Protein AF-A0A7S0UBE2-F1 (afdb_monomer)

Sequence (140 aa):
GLTLAHERGNSPLFPPHRSKKGEKRVEKKRRRQQRKASVRGLARHPQDITTPAPRNMAAMDDAKSDLVNVLQRLEAHWMVLEAELVEINKDISHCEQCVGKYGEYFSYPLQHLKELKRQKKGKMKDIIKAMESFNDNLIG

Nearest PDB structures (foldseek):
  3fd9-assembly1_C  TM=8.162E-01  e=8.966E-01  Pseudomonas aeruginosa UCBPP-PA14
  8dk2-assembly1_D  TM=8.544E-01  e=1.594E+00  Pseudomonas aeruginosa PA14
  8t8f-assembly1_E  TM=5.449E-01  e=2.659E+00  Saccharomyces cerevisiae W303

Mean predicted aligned error: 17.85 Å

Foldseek 3Di:
DDDDDDDDPDDDDDDDDDDDDDPPPPVVPVVVVPPPPPDDDDDDDDDDDDDPDDPPPVVVVVVVVVLVVVLVVLVVVLVVLVVVLVVLVVVLVVLVVVCVVPNPVSVVVNVVSVVVNVVSVVVSVVSVVVSVVSVVVVVD

Secondary structure (DSSP, 8-state):
----------PPP---------TTSSHHHHTTTTTSSS----------------HHHHHHHHHHHHHHHHHHHHHHHHHHHHHHHHHHHHHHHHHHHHHHHHGGGGHHHHHHHHHHHHHHHHHHHHHHHHHHHHHHHHH-

pLDDT: mean 75.59, std 21.73, range [40.53, 98.69]

Radius of gyration: 30.85 Å; Cα contacts (8 Å, |Δi|>4): 31; chains: 1; bounding box: 71×50×94 Å

Solvent-accessible surface area (backbone atoms only — not comparable to full-atom values): 9024 Å² total; per-residue (Å²): 131,89,81,92,85,89,86,83,87,84,75,82,86,76,83,82,84,82,81,91,81,75,87,84,71,66,74,76,62,63,72,70,66,72,75,74,82,83,83,86,85,91,76,89,86,84,90,81,80,94,69,88,66,73,73,70,60,62,57,56,55,50,52,52,51,52,48,53,54,50,49,54,50,50,51,54,53,45,54,51,52,52,55,51,49,54,51,51,52,52,50,42,58,52,33,54,52,41,27,74,76,64,38,72,81,32,48,60,62,38,51,50,48,56,49,51,51,52,53,52,54,49,51,46,53,52,49,50,52,50,54,51,5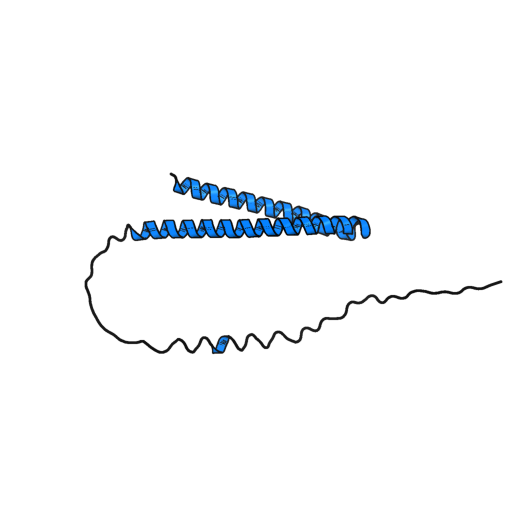6,53,50,54,70,70,77,109

Structure (mmCIF, N/CA/C/O backbone):
data_AF-A0A7S0UBE2-F1
#
_entry.id   AF-A0A7S0UBE2-F1
#
loop_
_atom_site.group_PDB
_atom_site.id
_atom_site.type_symbol
_atom_site.label_atom_id
_atom_site.label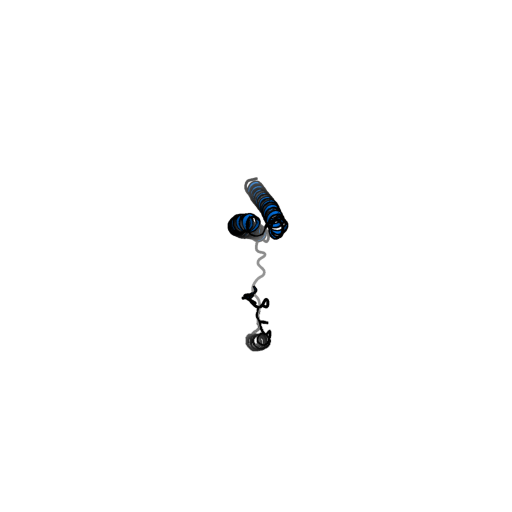_alt_id
_atom_site.label_comp_id
_atom_site.label_asym_id
_atom_site.label_entity_id
_atom_site.label_seq_id
_atom_site.pdbx_PDB_ins_code
_atom_site.Cartn_x
_atom_site.Cartn_y
_atom_site.Cartn_z
_atom_site.occupancy
_atom_site.B_iso_or_equiv
_atom_site.auth_seq_id
_atom_site.auth_comp_id
_atom_site.auth_asym_id
_atom_site.auth_atom_id
_atom_site.pdbx_PDB_model_num
ATOM 1 N N . GLY A 1 1 ? -38.307 -4.857 57.499 1.00 45.09 1 GLY A N 1
ATOM 2 C CA . GLY A 1 1 ? -37.884 -6.178 56.987 1.00 45.09 1 GLY A CA 1
ATOM 3 C C . GLY A 1 1 ? -37.327 -5.960 55.598 1.00 45.09 1 GLY A C 1
ATOM 4 O O . GLY A 1 1 ? -37.959 -5.217 54.866 1.00 45.09 1 GLY A O 1
ATOM 5 N N . LEU A 1 2 ? -36.071 -6.319 55.293 1.00 44.78 2 LEU A N 1
ATOM 6 C CA . LEU A 1 2 ? -35.581 -7.694 55.012 1.00 44.78 2 LEU A CA 1
ATOM 7 C C . LEU A 1 2 ? -36.421 -8.298 53.870 1.00 44.78 2 LEU A C 1
ATOM 9 O O . LEU A 1 2 ? -37.615 -8.460 54.080 1.00 44.78 2 LEU A O 1
ATOM 13 N N . THR A 1 3 ? -35.934 -8.533 52.644 1.00 51.38 3 THR A N 1
ATOM 14 C CA . THR A 1 3 ? -34.762 -9.315 52.158 1.00 51.38 3 THR A CA 1
ATOM 15 C C . THR A 1 3 ? -34.452 -8.904 50.690 1.00 51.38 3 THR A C 1
ATOM 17 O O . THR A 1 3 ? -35.379 -8.624 49.942 1.00 51.38 3 THR A O 1
ATOM 20 N N . LEU A 1 4 ? -33.228 -8.596 50.228 1.00 51.09 4 LEU A N 1
ATOM 21 C CA . LEU A 1 4 ? -32.068 -9.422 49.806 1.00 51.09 4 LEU A CA 1
ATOM 22 C C . LEU A 1 4 ? -32.340 -10.699 48.972 1.00 51.09 4 LEU A C 1
ATOM 24 O O . LEU A 1 4 ? -32.786 -11.687 49.540 1.00 51.09 4 LEU A O 1
ATOM 28 N N . ALA A 1 5 ? -31.939 -10.691 47.685 1.00 48.22 5 ALA A N 1
ATOM 29 C CA . ALA A 1 5 ? -31.142 -11.717 46.961 1.00 48.22 5 ALA A CA 1
ATOM 30 C C . ALA A 1 5 ? -31.109 -11.378 45.445 1.00 48.22 5 ALA A C 1
ATOM 32 O O . ALA A 1 5 ? -32.153 -11.211 44.833 1.00 48.22 5 ALA A O 1
ATOM 33 N N . HIS A 1 6 ? -29.963 -10.990 44.869 1.00 51.31 6 HIS A N 1
ATOM 34 C CA . HIS A 1 6 ? -28.954 -11.847 44.212 1.00 51.31 6 HIS A CA 1
ATOM 35 C C . HIS A 1 6 ? -29.448 -12.557 42.943 1.00 51.31 6 HIS A C 1
ATOM 37 O O . HIS A 1 6 ? -30.155 -13.540 43.065 1.00 51.31 6 HIS A O 1
ATOM 43 N N . GLU A 1 7 ? -28.930 -12.149 41.777 1.00 52.66 7 GLU A N 1
ATOM 44 C CA . GLU A 1 7 ? -28.470 -13.058 40.712 1.00 52.66 7 GLU A CA 1
ATOM 45 C C . GLU A 1 7 ? -27.273 -12.407 39.995 1.00 52.66 7 GLU A C 1
ATOM 47 O O . GLU A 1 7 ? -27.387 -11.406 39.288 1.00 52.66 7 GLU A O 1
ATOM 52 N N . ARG A 1 8 ? -26.078 -12.949 40.262 1.00 46.78 8 ARG A N 1
ATOM 53 C CA . ARG A 1 8 ? -24.826 -12.608 39.582 1.00 46.78 8 ARG A CA 1
ATOM 54 C C . ARG A 1 8 ? -24.690 -13.538 38.379 1.00 46.78 8 ARG A C 1
ATOM 56 O O . ARG A 1 8 ? -24.411 -14.721 38.552 1.00 46.78 8 ARG A O 1
ATOM 63 N N . GLY A 1 9 ? -24.846 -12.999 37.173 1.00 50.81 9 GLY A N 1
ATOM 64 C CA . GLY A 1 9 ? -24.535 -13.696 35.925 1.00 50.81 9 GLY A CA 1
ATOM 65 C C . GLY A 1 9 ? -23.024 -13.844 35.741 1.00 50.81 9 GLY A C 1
ATOM 66 O O . GLY A 1 9 ? -22.366 -12.978 35.172 1.00 50.81 9 GLY A O 1
ATOM 67 N N . ASN A 1 10 ? -22.479 -14.941 36.258 1.00 52.88 10 ASN A N 1
ATOM 68 C CA . ASN A 1 10 ? -21.088 -15.358 36.129 1.00 52.88 10 ASN A CA 1
ATOM 69 C C . ASN A 1 10 ? -20.855 -15.955 34.726 1.00 52.88 10 ASN A C 1
ATOM 71 O O . ASN A 1 10 ? -21.132 -17.130 34.502 1.00 52.88 10 ASN A O 1
ATOM 75 N N . SER A 1 11 ? -20.383 -15.152 33.766 1.00 61.12 11 SER A N 1
ATOM 76 C CA . SER A 1 11 ? -19.961 -15.657 32.449 1.00 61.12 11 SER A CA 1
ATOM 77 C C . SER A 1 11 ? -18.454 -15.934 32.458 1.00 61.12 11 SER A C 1
ATOM 79 O O . SER A 1 11 ? -17.681 -15.017 32.746 1.00 61.12 11 SER A O 1
ATOM 81 N N . PRO A 1 12 ? -18.001 -17.164 32.160 1.00 59.38 12 PRO A N 1
ATOM 82 C CA . PRO A 1 12 ? -16.585 -17.495 32.196 1.00 59.38 12 PRO A CA 1
ATOM 83 C C . PRO A 1 12 ? -15.822 -16.838 31.037 1.00 59.38 12 PRO A C 1
ATOM 85 O O . PRO A 1 12 ? -16.029 -17.141 29.862 1.00 59.38 12 PRO A O 1
ATOM 88 N N . LEU A 1 13 ? -14.885 -15.962 31.409 1.00 62.25 13 LEU A N 1
ATOM 89 C CA . LEU A 1 13 ? -13.641 -15.705 30.685 1.00 62.25 13 LEU A CA 1
ATOM 90 C C . LEU A 1 13 ? -12.950 -17.057 30.464 1.00 62.25 13 LEU A C 1
ATOM 92 O O . LEU A 1 13 ? -12.692 -17.719 31.455 1.00 62.25 13 LEU A O 1
ATOM 96 N N . PHE A 1 14 ? -12.694 -17.472 29.222 1.00 60.28 14 PHE A N 1
ATOM 97 C CA . PHE A 1 14 ? -11.473 -18.150 28.737 1.00 60.28 14 PHE A CA 1
ATOM 98 C C . PHE A 1 14 ? -11.745 -18.755 27.343 1.00 60.28 14 PHE A C 1
ATOM 100 O O . PHE A 1 14 ? -12.666 -19.558 27.190 1.00 60.28 14 PHE A O 1
ATOM 107 N N . PRO A 1 15 ? -10.952 -18.421 26.307 1.00 63.59 15 PRO A N 1
ATOM 108 C CA . PRO A 1 15 ? -11.027 -19.115 25.026 1.00 63.59 15 PRO A CA 1
ATOM 109 C C . PRO A 1 15 ? -10.384 -20.515 25.114 1.00 63.59 15 PRO A C 1
ATOM 111 O O . PRO A 1 15 ? -9.385 -20.698 25.816 1.00 63.59 15 PRO A O 1
ATOM 114 N N . PRO A 1 16 ? -10.905 -21.516 24.379 1.00 55.19 16 PRO A N 1
ATOM 115 C CA . PRO A 1 16 ? -10.350 -22.863 24.378 1.00 55.19 16 PRO A CA 1
ATOM 116 C C . PRO A 1 16 ? -8.975 -22.916 23.695 1.00 55.19 16 PRO A C 1
ATOM 118 O O . PRO A 1 16 ? -8.776 -22.436 22.576 1.00 55.19 16 PRO A O 1
ATOM 121 N N . HIS A 1 17 ? -8.026 -23.570 24.366 1.00 50.59 17 HIS A N 1
ATOM 122 C CA . HIS A 1 17 ? -6.70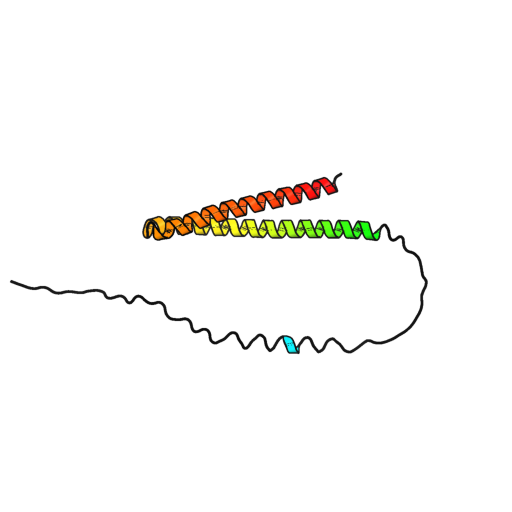4 -23.904 23.843 1.00 50.59 17 HIS A CA 1
ATOM 123 C C . HIS A 1 17 ? -6.808 -24.766 22.574 1.00 50.59 17 HIS A C 1
ATOM 125 O O . HIS A 1 17 ? -7.158 -25.947 22.618 1.00 50.59 17 HIS A O 1
ATOM 131 N N . ARG A 1 18 ? -6.435 -24.192 21.424 1.00 51.94 18 ARG A N 1
ATOM 132 C CA . ARG A 1 18 ? -6.298 -24.925 20.161 1.00 51.94 18 ARG A CA 1
ATOM 133 C C . ARG A 1 18 ? -5.015 -25.764 20.180 1.00 51.94 18 ARG A C 1
ATOM 135 O O . ARG A 1 18 ? -3.900 -25.244 20.192 1.00 51.94 18 ARG A O 1
ATOM 142 N N . SER A 1 19 ? -5.198 -27.080 20.192 1.00 47.91 19 SER A N 1
ATOM 143 C CA . SER A 1 19 ? -4.148 -28.099 20.257 1.00 47.91 19 SER A CA 1
ATOM 144 C C . SER A 1 19 ? -3.276 -28.119 18.987 1.00 47.91 19 SER A C 1
ATOM 146 O O . SER A 1 19 ? -3.775 -28.329 17.883 1.00 47.91 19 SER A O 1
ATOM 148 N N . LYS A 1 20 ? -1.956 -27.924 19.135 1.00 54.88 20 LYS A N 1
ATOM 149 C CA . LYS A 1 20 ? -0.944 -27.976 18.056 1.00 54.88 20 LYS A CA 1
ATOM 150 C C . LYS A 1 20 ? -0.335 -29.382 17.905 1.00 54.88 20 LYS A C 1
ATOM 152 O O . LYS A 1 20 ? 0.855 -29.583 18.142 1.00 54.88 20 LYS A O 1
ATOM 157 N N . LYS A 1 21 ? -1.129 -30.382 17.511 1.00 51.47 21 LYS A N 1
ATOM 158 C CA . LYS A 1 21 ? -0.634 -31.734 17.167 1.00 51.47 21 LYS A CA 1
ATOM 159 C C . LYS A 1 21 ? -1.137 -32.147 15.779 1.00 51.47 21 LYS A C 1
ATOM 161 O O . LYS A 1 21 ? -2.139 -32.839 15.671 1.00 51.47 21 LYS A O 1
ATOM 166 N N . GLY A 1 22 ? -0.447 -31.732 14.711 1.00 49.88 22 GLY A N 1
ATOM 167 C CA . GLY A 1 22 ? -0.817 -32.160 13.349 1.00 49.88 22 GLY A CA 1
ATOM 168 C C . GLY A 1 22 ? 0.186 -31.888 12.220 1.00 49.88 22 GLY A C 1
ATOM 169 O O . GLY A 1 22 ? 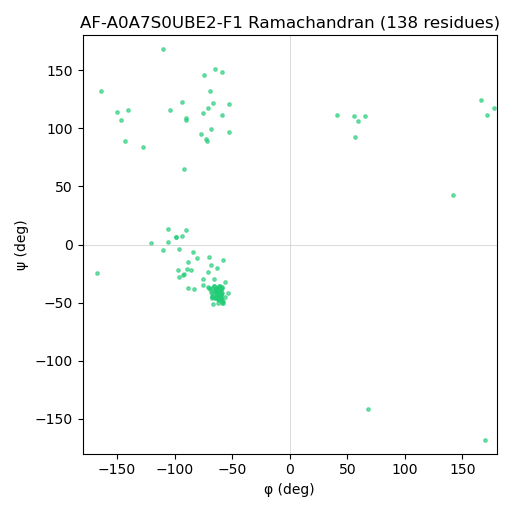0.217 -32.634 11.247 1.00 49.88 22 GLY A O 1
ATOM 170 N N . GLU A 1 23 ? 1.073 -30.900 12.338 1.00 44.66 23 GLU A N 1
ATOM 171 C CA . GLU A 1 23 ? 1.852 -30.400 11.185 1.00 44.66 23 GLU A CA 1
ATOM 172 C C . GLU A 1 23 ? 3.203 -31.084 10.910 1.00 44.66 23 GLU A C 1
ATOM 174 O O . GLU A 1 23 ? 3.989 -30.605 10.101 1.00 44.66 23 GLU A O 1
ATOM 179 N N . LYS A 1 24 ? 3.513 -32.233 11.525 1.00 49.66 24 LYS A N 1
ATOM 180 C CA . LYS A 1 24 ? 4.808 -32.916 11.292 1.00 49.66 24 LYS A CA 1
ATOM 181 C C . LYS A 1 24 ? 4.766 -34.071 10.284 1.00 49.66 24 LYS A C 1
ATOM 183 O O . LYS A 1 24 ? 5.767 -34.765 10.117 1.00 49.66 24 LYS A O 1
ATOM 188 N N . ARG A 1 25 ? 3.639 -34.308 9.598 1.00 49.59 25 ARG A N 1
ATOM 189 C CA . ARG A 1 25 ? 3.459 -35.512 8.752 1.00 49.59 25 ARG A CA 1
ATOM 190 C C . ARG A 1 25 ? 3.435 -35.271 7.237 1.00 49.59 25 ARG A C 1
ATOM 192 O O . ARG A 1 25 ? 3.443 -36.245 6.488 1.00 49.59 25 ARG A O 1
ATOM 199 N N . VAL A 1 26 ? 3.471 -34.020 6.774 1.00 49.50 26 VAL A N 1
ATOM 200 C CA . VAL A 1 26 ? 3.403 -33.694 5.332 1.00 49.50 26 VAL A CA 1
ATOM 201 C C . VAL A 1 26 ? 4.796 -33.489 4.708 1.00 49.50 26 VAL A C 1
ATOM 203 O O . VAL A 1 26 ? 5.020 -33.865 3.558 1.00 49.50 26 VAL A O 1
ATOM 206 N N . GLU A 1 27 ? 5.786 -33.056 5.494 1.00 45.69 27 GLU A N 1
ATOM 207 C CA . GLU A 1 27 ? 7.134 -32.723 4.997 1.00 45.69 27 GLU A CA 1
ATOM 208 C C . GLU A 1 27 ? 7.969 -33.950 4.567 1.00 45.69 27 GLU A C 1
ATOM 210 O O . GLU A 1 27 ? 8.843 -33.879 3.703 1.00 45.69 27 GLU A O 1
ATOM 215 N N . LYS A 1 28 ? 7.664 -35.143 5.095 1.00 47.44 28 LYS A N 1
ATOM 216 C CA . LYS A 1 28 ? 8.432 -36.366 4.788 1.00 47.44 28 LYS A CA 1
ATOM 217 C C . LYS A 1 28 ? 8.055 -37.013 3.443 1.00 47.44 28 LYS A C 1
ATOM 219 O O . LYS A 1 28 ? 8.776 -37.895 2.977 1.00 47.44 28 LYS A O 1
ATOM 224 N N . LYS A 1 29 ? 6.958 -36.590 2.794 1.00 49.47 29 LYS A N 1
ATOM 225 C CA . LYS A 1 29 ? 6.479 -37.185 1.528 1.00 49.47 29 LYS A CA 1
ATOM 226 C C . LYS A 1 29 ? 7.016 -36.492 0.263 1.00 49.47 29 LYS A C 1
ATOM 228 O O . LYS A 1 29 ? 7.182 -37.176 -0.742 1.00 49.47 29 LYS A O 1
ATOM 233 N N . ARG A 1 30 ? 7.391 -35.202 0.304 1.00 52.19 30 ARG A N 1
ATOM 234 C CA . ARG A 1 30 ? 7.936 -34.478 -0.873 1.00 52.19 30 ARG A CA 1
ATOM 235 C C . ARG A 1 30 ? 9.385 -34.844 -1.217 1.00 52.19 30 ARG A C 1
ATOM 237 O O . ARG A 1 30 ? 9.739 -34.895 -2.391 1.00 52.19 30 ARG A O 1
ATOM 244 N N . ARG A 1 31 ? 10.211 -35.220 -0.233 1.00 53.91 31 ARG A N 1
ATOM 245 C CA . ARG A 1 31 ? 11.624 -35.598 -0.465 1.00 53.91 31 ARG A CA 1
ATOM 246 C C . ARG A 1 31 ? 11.831 -36.904 -1.244 1.00 53.91 31 ARG A C 1
ATOM 248 O O . ARG A 1 31 ? 12.919 -37.129 -1.767 1.00 53.91 31 ARG A O 1
ATOM 255 N N . ARG A 1 32 ? 10.819 -37.775 -1.349 1.00 51.03 32 ARG A N 1
ATOM 256 C CA . ARG A 1 32 ? 10.954 -39.067 -2.052 1.00 51.03 32 ARG A CA 1
ATOM 257 C C . ARG A 1 32 ? 10.653 -38.980 -3.553 1.00 51.03 32 ARG A C 1
ATOM 259 O O . ARG A 1 32 ? 11.030 -39.889 -4.286 1.00 51.03 32 ARG A O 1
ATOM 266 N N . GLN A 1 33 ? 10.030 -37.895 -4.019 1.00 50.44 33 GLN A N 1
ATOM 267 C CA . GLN A 1 33 ? 9.653 -37.736 -5.428 1.00 50.44 33 GLN A CA 1
ATOM 268 C C . GLN A 1 33 ? 10.752 -37.076 -6.281 1.00 50.44 33 GLN A C 1
ATOM 270 O O . GLN A 1 33 ? 10.814 -37.321 -7.478 1.00 50.44 33 GLN A O 1
ATOM 275 N N . GLN A 1 34 ? 11.694 -36.345 -5.673 1.00 50.31 34 GLN A N 1
ATOM 276 C CA . GLN A 1 34 ? 12.777 -35.668 -6.406 1.00 50.31 34 GLN A CA 1
ATOM 277 C C . GLN A 1 34 ? 14.002 -36.543 -6.738 1.00 50.31 34 GLN A C 1
ATOM 279 O O . GLN A 1 34 ? 14.864 -36.108 -7.491 1.00 50.31 34 GLN A O 1
ATOM 284 N N . ARG A 1 35 ? 14.101 -37.792 -6.253 1.00 51.66 35 ARG A N 1
ATOM 285 C CA . ARG A 1 35 ? 15.274 -38.661 -6.526 1.00 51.66 35 ARG A CA 1
ATOM 286 C C . ARG A 1 35 ? 15.122 -39.602 -7.732 1.00 51.66 35 ARG A C 1
ATOM 288 O O . ARG A 1 35 ? 15.986 -40.445 -7.937 1.00 51.66 35 ARG A O 1
ATOM 295 N N . LYS A 1 36 ? 14.054 -39.484 -8.534 1.00 49.38 36 LYS A N 1
ATOM 296 C CA . LYS A 1 36 ? 13.807 -40.364 -9.701 1.00 49.38 36 LYS A CA 1
ATOM 297 C C . LYS A 1 36 ? 14.050 -39.727 -11.077 1.00 49.38 36 LYS A C 1
ATOM 299 O O . LYS A 1 36 ? 13.883 -40.418 -12.072 1.00 49.38 36 LYS A O 1
ATOM 304 N N . ALA A 1 37 ? 14.494 -38.473 -11.150 1.00 47.03 37 ALA A N 1
ATOM 305 C CA . ALA A 1 37 ? 14.771 -37.799 -12.427 1.00 47.03 37 ALA A CA 1
ATOM 306 C C . ALA A 1 37 ? 16.261 -37.796 -12.843 1.00 47.03 37 ALA A C 1
ATOM 308 O O . ALA A 1 37 ? 16.612 -37.151 -13.819 1.00 47.03 37 ALA A O 1
ATOM 309 N N . SER A 1 38 ? 17.150 -38.493 -12.121 1.00 50.19 38 SER A N 1
ATOM 310 C CA . SER A 1 38 ? 18.607 -38.306 -12.268 1.00 50.19 38 SER A CA 1
ATOM 311 C C . SER A 1 38 ? 19.360 -39.425 -13.002 1.00 50.19 38 SER A C 1
ATOM 313 O O . SER A 1 38 ? 20.584 -39.474 -12.909 1.00 50.19 38 SER A O 1
ATOM 315 N N . VAL A 1 39 ? 18.696 -40.350 -13.703 1.00 52.38 39 VAL A N 1
ATOM 316 C CA . VAL A 1 39 ? 19.418 -41.430 -14.405 1.00 52.38 39 VAL A CA 1
ATOM 317 C C . VAL A 1 39 ? 18.754 -41.766 -15.735 1.00 52.38 39 VAL A C 1
ATOM 319 O O . VAL A 1 39 ? 17.891 -42.637 -15.782 1.00 52.38 39 VAL A O 1
ATOM 322 N N . ARG A 1 40 ? 19.161 -41.075 -16.807 1.00 45.72 40 ARG A N 1
ATOM 323 C CA . ARG A 1 40 ? 19.217 -41.571 -18.199 1.00 45.72 40 ARG A CA 1
ATOM 324 C C . ARG A 1 40 ? 19.687 -40.445 -19.120 1.00 45.72 40 ARG A C 1
ATOM 326 O O . ARG A 1 40 ? 18.993 -39.447 -19.249 1.00 45.72 40 ARG A O 1
ATOM 333 N N . GLY A 1 41 ? 20.838 -40.634 -19.767 1.00 41.25 41 GLY A N 1
ATOM 334 C CA . GLY A 1 41 ? 21.243 -39.801 -20.905 1.00 41.25 41 GLY A CA 1
ATOM 335 C C . GLY A 1 41 ? 22.726 -39.445 -20.997 1.00 41.25 41 GLY A C 1
ATOM 336 O O . GLY A 1 41 ? 23.042 -38.303 -21.292 1.00 41.25 41 GLY A O 1
ATOM 337 N N . LEU A 1 42 ? 23.638 -40.392 -20.750 1.00 47.34 42 LEU A N 1
ATOM 338 C CA . LEU A 1 42 ? 25.016 -40.296 -21.242 1.00 47.34 42 LEU A CA 1
ATOM 339 C C . LEU A 1 42 ? 25.070 -40.951 -22.626 1.00 47.34 42 LEU A C 1
ATOM 341 O O . LEU A 1 42 ? 25.032 -42.175 -22.723 1.00 47.34 42 LEU A O 1
ATOM 345 N N . ALA A 1 43 ? 25.187 -40.139 -23.672 1.00 45.81 43 ALA A N 1
ATOM 346 C CA . ALA A 1 43 ? 25.680 -40.561 -24.978 1.00 45.81 43 ALA A CA 1
ATOM 347 C C . ALA A 1 43 ? 26.579 -39.446 -25.537 1.00 45.81 43 ALA A C 1
ATOM 349 O O . ALA A 1 43 ? 26.143 -38.320 -25.750 1.00 45.81 43 ALA A O 1
ATOM 350 N N . ARG A 1 44 ? 27.864 -39.781 -25.695 1.00 47.59 44 ARG A N 1
ATOM 351 C CA . ARG A 1 44 ? 28.879 -39.053 -26.480 1.00 47.59 44 ARG A CA 1
ATOM 352 C C . ARG A 1 44 ? 28.442 -39.123 -27.962 1.00 47.59 44 ARG A C 1
ATOM 354 O O . ARG A 1 44 ? 27.805 -40.104 -28.323 1.00 47.59 44 ARG A O 1
ATOM 361 N N . HIS A 1 45 ? 28.723 -38.190 -28.874 1.00 46.84 45 HIS A N 1
ATOM 362 C CA . HIS A 1 45 ? 30.024 -37.767 -29.429 1.00 46.84 45 HIS A CA 1
ATOM 363 C C . HIS A 1 45 ? 29.730 -36.831 -30.662 1.00 46.84 45 HIS A C 1
ATOM 365 O O . HIS A 1 45 ? 28.566 -36.495 -30.853 1.00 46.84 45 HIS A O 1
ATOM 371 N N . PRO A 1 46 ? 30.687 -36.456 -31.540 1.00 55.72 46 PRO A N 1
ATOM 372 C CA . PRO A 1 46 ? 31.509 -35.236 -31.564 1.00 55.72 46 PRO A CA 1
ATOM 373 C C . PRO A 1 46 ? 31.224 -34.214 -32.703 1.00 55.72 46 PRO A C 1
ATOM 375 O O . PRO A 1 46 ? 30.637 -34.559 -33.714 1.00 55.72 46 PRO A O 1
ATOM 378 N N . GLN A 1 47 ? 31.817 -33.016 -32.537 1.00 52.62 47 GLN A N 1
ATOM 379 C CA . GLN A 1 47 ? 32.344 -32.072 -33.551 1.00 52.62 47 GLN A CA 1
ATOM 380 C C . GLN A 1 47 ? 31.374 -31.518 -34.608 1.00 52.62 47 GLN A C 1
ATOM 382 O O . GLN A 1 47 ? 31.120 -32.176 -35.603 1.00 52.62 47 GLN A O 1
ATOM 387 N N . ASP A 1 48 ? 30.998 -30.241 -34.462 1.00 40.53 48 ASP A N 1
ATOM 388 C CA . ASP A 1 48 ? 30.783 -29.367 -35.619 1.00 40.53 48 ASP A CA 1
ATOM 389 C C . ASP A 1 48 ? 31.095 -27.893 -35.289 1.00 40.53 48 ASP A C 1
ATOM 391 O O . ASP A 1 48 ? 30.460 -27.250 -34.456 1.00 40.53 48 ASP A O 1
ATOM 395 N N . ILE A 1 49 ? 32.143 -27.409 -35.958 1.00 53.81 49 ILE A N 1
ATOM 396 C CA . ILE A 1 49 ? 32.265 -26.098 -36.607 1.00 53.81 49 ILE A CA 1
ATOM 397 C C . ILE A 1 49 ? 32.034 -24.864 -35.717 1.00 53.81 49 ILE A C 1
ATOM 399 O O . ILE A 1 49 ? 30.954 -24.283 -35.611 1.00 53.81 49 ILE A O 1
ATOM 403 N N . THR A 1 50 ? 33.154 -24.382 -35.180 1.00 53.88 50 THR A N 1
ATOM 404 C CA . THR A 1 50 ? 33.365 -23.020 -34.687 1.00 53.88 50 THR A CA 1
ATOM 405 C C . THR A 1 50 ? 32.990 -21.992 -35.759 1.00 53.88 50 THR A C 1
ATOM 407 O O . THR A 1 50 ? 33.798 -21.646 -36.616 1.00 53.88 50 THR A O 1
ATOM 410 N N . THR A 1 51 ? 31.775 -21.457 -35.674 1.00 58.91 51 THR A N 1
ATOM 411 C CA . THR A 1 51 ? 31.409 -20.185 -36.305 1.00 58.91 51 THR A CA 1
ATOM 412 C C . THR A 1 51 ? 31.361 -19.138 -35.191 1.00 58.91 51 THR A C 1
ATOM 414 O O . THR A 1 51 ? 30.541 -19.282 -34.281 1.00 58.91 51 THR A O 1
ATOM 417 N N . PRO A 1 52 ? 32.222 -18.103 -35.172 1.00 52.50 52 PRO A N 1
ATOM 418 C CA . PRO A 1 52 ? 32.088 -17.027 -34.201 1.00 52.50 52 PRO A CA 1
ATOM 419 C C . PRO A 1 52 ? 30.873 -16.177 -34.595 1.00 52.50 52 PRO A C 1
ATOM 421 O O . PRO A 1 52 ? 30.971 -15.242 -35.383 1.00 52.50 52 PRO A O 1
ATOM 424 N N . ALA A 1 53 ? 29.705 -16.542 -34.066 1.00 55.50 53 ALA A N 1
ATOM 425 C CA . ALA A 1 53 ? 28.510 -15.713 -34.123 1.00 55.50 53 ALA A CA 1
ATOM 426 C C . ALA A 1 53 ? 28.781 -14.354 -33.440 1.00 55.50 53 ALA A C 1
ATOM 428 O O . ALA A 1 53 ? 29.571 -14.286 -32.487 1.00 55.50 53 ALA A O 1
ATOM 429 N N . PRO A 1 54 ? 28.143 -13.265 -33.900 1.00 54.00 54 PRO A N 1
ATOM 430 C CA . PRO A 1 54 ? 28.395 -11.921 -33.399 1.00 54.00 54 PRO A CA 1
ATOM 431 C C . PRO A 1 54 ? 27.895 -11.809 -31.953 1.00 54.00 54 PRO A C 1
ATOM 433 O O . PRO A 1 54 ? 26.710 -11.611 -31.698 1.00 54.00 54 PRO A O 1
ATOM 436 N N . ARG A 1 55 ? 28.813 -11.925 -30.985 1.00 57.25 55 ARG A N 1
ATOM 437 C CA . ARG A 1 55 ? 28.530 -11.880 -29.536 1.00 57.25 55 ARG A CA 1
ATOM 438 C C . ARG A 1 55 ? 27.842 -10.593 -29.054 1.00 57.25 55 ARG A C 1
ATOM 440 O O . ARG A 1 55 ? 27.334 -10.577 -27.941 1.00 57.25 55 ARG A O 1
ATOM 447 N N . ASN A 1 56 ? 27.801 -9.538 -29.867 1.00 56.34 56 ASN A N 1
ATOM 448 C CA . ASN A 1 56 ? 27.306 -8.230 -29.437 1.00 56.34 56 ASN A CA 1
ATOM 449 C C . ASN A 1 56 ? 25.786 -8.041 -29.547 1.00 56.34 56 ASN A C 1
ATOM 451 O O . ASN A 1 56 ? 25.262 -7.183 -28.846 1.00 56.34 56 ASN A O 1
ATOM 455 N N . MET A 1 57 ? 25.066 -8.805 -30.378 1.00 56.41 57 MET A N 1
ATOM 456 C CA . MET A 1 57 ? 23.610 -8.608 -30.514 1.00 56.41 57 MET A CA 1
ATOM 457 C C . MET A 1 57 ? 22.806 -9.324 -29.422 1.00 56.41 57 MET A C 1
ATOM 459 O O . MET A 1 57 ? 21.888 -8.731 -28.867 1.00 56.41 57 MET A O 1
ATOM 463 N N . ALA A 1 58 ? 23.216 -10.533 -29.022 1.00 61.53 58 ALA A N 1
ATOM 464 C CA . ALA A 1 58 ? 22.548 -11.282 -27.950 1.00 61.53 58 ALA A CA 1
ATOM 465 C C . ALA A 1 58 ? 22.557 -10.532 -26.601 1.00 61.53 58 ALA A C 1
ATOM 467 O O . ALA A 1 58 ? 21.560 -10.522 -25.889 1.00 61.53 58 ALA A O 1
ATOM 468 N N . ALA A 1 59 ? 23.648 -9.825 -26.287 1.00 65.56 59 ALA A N 1
ATOM 469 C CA . ALA A 1 59 ? 23.775 -9.073 -25.039 1.00 65.56 59 ALA A CA 1
ATOM 470 C C . ALA A 1 59 ? 22.796 -7.885 -24.928 1.00 65.56 59 ALA A C 1
ATOM 472 O O . ALA A 1 59 ? 22.394 -7.523 -23.823 1.00 65.56 59 ALA A O 1
ATOM 473 N N . MET A 1 60 ? 22.406 -7.268 -26.052 1.00 65.38 60 MET A N 1
ATOM 474 C CA . MET A 1 60 ? 21.414 -6.184 -26.040 1.00 65.38 60 MET A CA 1
ATOM 475 C C . MET A 1 60 ? 19.989 -6.702 -25.840 1.00 65.38 60 MET A C 1
ATOM 477 O O . MET A 1 60 ? 19.191 -6.038 -25.178 1.00 65.38 60 MET A O 1
ATOM 481 N N . ASP A 1 61 ? 19.670 -7.874 -26.387 1.00 73.88 61 ASP A N 1
ATOM 482 C CA . ASP A 1 61 ? 18.361 -8.501 -26.197 1.00 73.88 61 ASP A CA 1
ATOM 483 C C . ASP A 1 61 ? 18.191 -9.018 -24.758 1.00 73.88 61 ASP A C 1
ATOM 485 O O . ASP A 1 61 ? 17.121 -8.846 -24.169 1.00 73.88 61 ASP A O 1
ATOM 489 N N . ASP A 1 62 ? 19.264 -9.533 -24.147 1.00 79.38 62 ASP A N 1
ATOM 490 C CA . ASP A 1 62 ? 19.284 -9.932 -22.733 1.00 79.38 62 ASP A CA 1
ATOM 491 C C . ASP A 1 62 ? 19.030 -8.736 -21.796 1.00 79.38 62 ASP A C 1
ATOM 493 O O . ASP A 1 62 ? 18.182 -8.814 -20.907 1.00 79.38 62 ASP A O 1
ATOM 497 N N . ALA A 1 63 ? 19.676 -7.588 -22.036 1.00 82.38 63 ALA A N 1
ATOM 498 C CA . ALA A 1 63 ? 19.481 -6.384 -21.221 1.00 82.38 63 ALA A CA 1
ATOM 499 C C . ALA A 1 63 ? 18.047 -5.826 -21.307 1.00 82.38 63 ALA A C 1
ATOM 501 O O . ALA A 1 63 ? 17.480 -5.384 -20.305 1.00 82.38 63 ALA A O 1
ATOM 502 N N . LYS A 1 64 ? 17.434 -5.870 -22.497 1.00 81.75 64 LYS A N 1
ATOM 503 C CA . LYS A 1 64 ? 16.028 -5.477 -22.687 1.00 81.75 64 LYS A CA 1
ATOM 504 C C . LYS A 1 64 ? 15.076 -6.444 -21.987 1.00 81.75 64 LYS A C 1
ATOM 506 O O . LYS A 1 64 ? 14.121 -6.002 -21.351 1.00 81.75 64 LYS A O 1
ATOM 511 N N . SER A 1 65 ? 15.345 -7.747 -22.074 1.00 87.44 65 SER A N 1
ATOM 512 C CA . SER A 1 65 ? 14.583 -8.782 -21.369 1.00 87.44 65 SER A CA 1
ATOM 513 C C . SER A 1 65 ? 14.642 -8.582 -19.851 1.00 87.44 65 SER A C 1
ATOM 515 O O . SER A 1 65 ? 13.607 -8.566 -19.183 1.00 87.44 65 SER A O 1
ATOM 517 N N . ASP A 1 66 ? 15.833 -8.335 -19.303 1.00 88.19 66 ASP A N 1
ATOM 518 C CA . ASP A 1 66 ? 16.029 -8.057 -17.879 1.00 88.19 66 ASP A CA 1
ATOM 519 C C . ASP A 1 66 ? 15.274 -6.806 -17.421 1.00 88.19 66 ASP A C 1
ATOM 521 O O . ASP A 1 66 ? 14.645 -6.814 -16.361 1.00 88.19 66 ASP A O 1
ATOM 525 N N . LEU A 1 67 ? 15.265 -5.753 -18.236 1.00 87.44 67 LEU A N 1
ATOM 526 C CA . LEU A 1 67 ? 14.531 -4.533 -17.931 1.00 87.44 67 LEU A CA 1
ATOM 527 C C . LEU A 1 67 ? 13.014 -4.753 -17.893 1.00 87.44 67 LEU A C 1
ATOM 529 O O . LEU A 1 67 ? 12.357 -4.344 -16.933 1.00 87.44 67 LEU A O 1
ATOM 533 N N . VAL A 1 68 ? 12.458 -5.454 -18.885 1.00 89.12 68 VAL A N 1
ATOM 534 C CA . VAL A 1 68 ? 11.033 -5.828 -18.898 1.00 89.12 68 VAL A CA 1
ATOM 535 C C . VAL A 1 68 ? 10.690 -6.672 -17.669 1.00 89.12 68 VAL A C 1
ATOM 537 O O . VAL A 1 68 ? 9.676 -6.427 -17.015 1.00 89.12 68 VAL A O 1
ATOM 540 N N . ASN A 1 69 ? 11.562 -7.611 -17.291 1.00 92.06 69 ASN A N 1
ATOM 541 C CA . ASN A 1 69 ? 11.384 -8.423 -16.088 1.00 92.06 69 ASN A CA 1
ATOM 542 C C . ASN A 1 69 ? 11.373 -7.574 -14.805 1.00 92.06 69 ASN A C 1
ATOM 544 O O . ASN A 1 69 ? 10.609 -7.862 -13.881 1.00 92.06 69 ASN A O 1
ATOM 548 N N . VAL A 1 70 ? 12.212 -6.538 -14.714 1.00 92.56 70 VAL A N 1
ATOM 549 C CA . VAL A 1 70 ? 12.229 -5.615 -13.568 1.00 92.56 70 VAL A CA 1
ATOM 550 C C . VAL A 1 70 ? 10.942 -4.793 -13.511 1.00 92.56 70 VAL A C 1
ATOM 552 O O . VAL A 1 70 ? 10.330 -4.723 -12.443 1.00 92.56 70 VAL A O 1
ATOM 555 N N . LEU A 1 71 ? 10.493 -4.233 -14.637 1.00 92.56 71 LEU A N 1
ATOM 556 C CA . LEU A 1 71 ? 9.249 -3.460 -14.710 1.00 92.56 71 LEU A CA 1
ATOM 557 C C . LEU A 1 71 ? 8.033 -4.303 -14.306 1.00 92.56 71 LEU A C 1
ATOM 559 O O . LEU A 1 71 ? 7.279 -3.896 -13.425 1.00 92.56 71 LEU A O 1
ATOM 563 N N . GLN A 1 72 ? 7.911 -5.525 -14.831 1.00 94.56 72 GLN A N 1
ATOM 564 C CA . GLN A 1 72 ? 6.833 -6.450 -14.456 1.00 94.56 72 GLN A CA 1
ATOM 565 C C . GLN A 1 72 ? 6.824 -6.769 -12.953 1.00 94.56 72 GLN A C 1
ATOM 567 O O . GLN A 1 72 ? 5.764 -6.887 -12.336 1.00 94.56 72 GLN A O 1
ATOM 572 N N . ARG A 1 73 ? 8.001 -6.903 -12.326 1.00 95.75 73 ARG A N 1
ATOM 573 C CA . ARG A 1 73 ? 8.096 -7.120 -10.872 1.00 95.75 73 ARG A CA 1
ATOM 574 C C . ARG A 1 73 ? 7.666 -5.885 -10.087 1.00 95.75 73 ARG A C 1
ATOM 576 O O . ARG A 1 73 ? 6.982 -6.031 -9.075 1.00 95.75 73 ARG A O 1
ATOM 583 N N . LEU A 1 74 ? 8.054 -4.689 -10.528 1.00 96.25 74 LEU A N 1
ATOM 584 C CA . LEU A 1 74 ? 7.635 -3.434 -9.902 1.00 96.25 74 LEU A CA 1
ATOM 585 C C . LEU A 1 74 ? 6.115 -3.252 -9.985 1.00 96.25 74 LEU A C 1
ATOM 587 O O . LEU A 1 74 ? 5.495 -2.940 -8.970 1.00 96.25 74 LEU A O 1
ATOM 591 N N . GLU A 1 75 ? 5.512 -3.543 -11.137 1.00 96.12 75 GLU A N 1
ATOM 592 C CA . GLU A 1 75 ? 4.057 -3.538 -11.327 1.00 96.12 75 GLU A CA 1
ATOM 593 C C . GLU A 1 75 ? 3.355 -4.533 -10.400 1.00 96.12 75 GLU A C 1
ATOM 595 O O . GLU A 1 75 ? 2.408 -4.176 -9.696 1.00 96.12 75 GLU A O 1
ATOM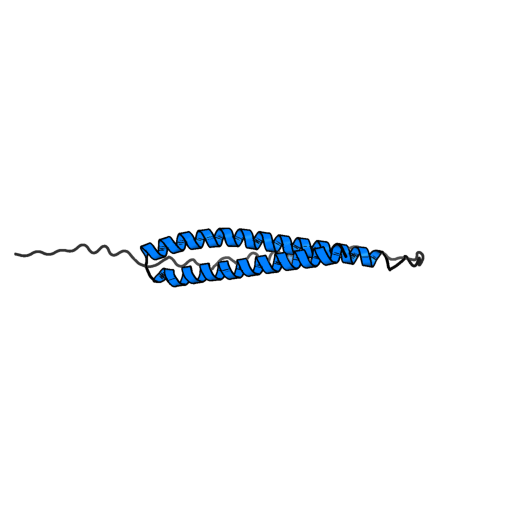 600 N N . ALA A 1 76 ? 3.858 -5.768 -10.322 1.00 97.44 76 ALA A N 1
ATOM 601 C CA . ALA A 1 76 ? 3.313 -6.773 -9.416 1.00 97.44 76 ALA A CA 1
ATOM 602 C C . ALA A 1 76 ? 3.384 -6.317 -7.947 1.00 97.44 76 ALA A C 1
ATOM 604 O O . ALA A 1 76 ? 2.420 -6.476 -7.195 1.00 97.44 76 ALA A O 1
ATOM 605 N N . HIS A 1 77 ? 4.499 -5.711 -7.526 1.00 97.06 77 HIS A N 1
ATOM 606 C CA . HIS A 1 77 ? 4.633 -5.148 -6.181 1.00 97.06 77 HIS A CA 1
ATOM 607 C C . HIS A 1 77 ? 3.687 -3.968 -5.938 1.00 97.06 77 HIS A C 1
ATOM 609 O O . HIS A 1 77 ? 3.116 -3.862 -4.850 1.00 97.06 77 HIS A O 1
ATOM 615 N N . TRP A 1 78 ? 3.491 -3.106 -6.935 1.00 97.56 78 TRP A N 1
ATOM 616 C CA . TRP A 1 78 ? 2.552 -1.993 -6.864 1.00 97.56 78 TRP A CA 1
ATOM 617 C C . TRP A 1 78 ? 1.111 -2.481 -6.669 1.00 97.56 78 TRP A C 1
ATOM 619 O O . TRP A 1 78 ? 0.431 -2.008 -5.759 1.00 97.56 78 TRP A O 1
ATOM 629 N N . MET A 1 79 ? 0.681 -3.487 -7.437 1.00 98.00 79 MET A N 1
ATOM 630 C CA . MET A 1 79 ? -0.657 -4.076 -7.314 1.00 98.00 79 MET A CA 1
ATOM 631 C C . MET A 1 79 ? -0.907 -4.677 -5.927 1.00 98.00 79 MET A C 1
ATOM 633 O O . MET A 1 79 ? -1.983 -4.512 -5.352 1.00 98.00 79 MET A O 1
ATOM 637 N N . VAL A 1 80 ? 0.091 -5.369 -5.365 1.00 98.06 80 VAL A N 1
ATOM 638 C CA . VAL A 1 80 ? -0.011 -5.916 -4.005 1.00 98.06 80 VAL A CA 1
ATOM 639 C C . VAL A 1 80 ? -0.184 -4.788 -2.989 1.00 98.06 80 VAL A C 1
ATOM 641 O O . VAL A 1 80 ? -1.080 -4.865 -2.151 1.00 98.06 80 VAL A O 1
ATOM 644 N N . LEU A 1 81 ? 0.616 -3.721 -3.078 1.00 98.00 81 LEU A N 1
ATOM 645 C CA . LEU A 1 81 ? 0.494 -2.575 -2.171 1.00 98.00 81 LEU A CA 1
ATOM 646 C C . LEU A 1 81 ? -0.867 -1.881 -2.283 1.00 98.00 81 LEU A C 1
ATOM 648 O O . LEU A 1 81 ? -1.411 -1.445 -1.267 1.00 98.00 81 LEU A O 1
ATOM 652 N N . GLU A 1 82 ? -1.424 -1.785 -3.490 1.00 98.06 82 GLU A N 1
ATOM 653 C CA . GLU A 1 82 ? -2.755 -1.222 -3.709 1.00 98.06 82 GLU A CA 1
ATOM 654 C C . GLU A 1 82 ? -3.832 -2.050 -2.993 1.00 98.06 82 GLU A C 1
ATOM 656 O O . GLU A 1 82 ? -4.607 -1.505 -2.202 1.00 98.06 82 GLU A O 1
ATOM 661 N N . ALA A 1 83 ? -3.826 -3.372 -3.187 1.00 98.19 83 ALA A N 1
ATOM 662 C CA . ALA A 1 83 ? -4.752 -4.277 -2.509 1.00 98.19 83 ALA A CA 1
ATOM 663 C C . ALA A 1 83 ? -4.612 -4.205 -0.978 1.00 98.19 83 ALA A C 1
ATOM 665 O O . ALA A 1 83 ? -5.603 -4.101 -0.255 1.00 98.19 83 ALA A O 1
ATOM 666 N N . GLU A 1 84 ? -3.381 -4.183 -0.465 1.00 98.19 84 GLU A N 1
ATOM 667 C CA . GLU A 1 84 ? -3.123 -4.055 0.970 1.00 98.19 84 GLU A CA 1
ATOM 668 C C . GLU A 1 84 ? -3.630 -2.725 1.542 1.00 98.19 84 GLU A C 1
ATOM 670 O O . GLU A 1 84 ? -4.136 -2.692 2.663 1.00 98.19 84 GLU A O 1
ATOM 675 N N . LEU A 1 85 ? -3.518 -1.617 0.802 1.00 98.31 85 LEU A N 1
ATOM 676 C CA . LEU A 1 85 ? -4.058 -0.326 1.236 1.00 98.31 85 LEU A CA 1
ATOM 677 C C . LEU A 1 85 ? -5.584 -0.331 1.318 1.00 98.31 85 LEU A C 1
ATOM 679 O O . LEU A 1 85 ? -6.140 0.325 2.204 1.00 98.31 85 LEU A O 1
ATOM 683 N N . VAL A 1 86 ? -6.260 -1.042 0.413 1.00 98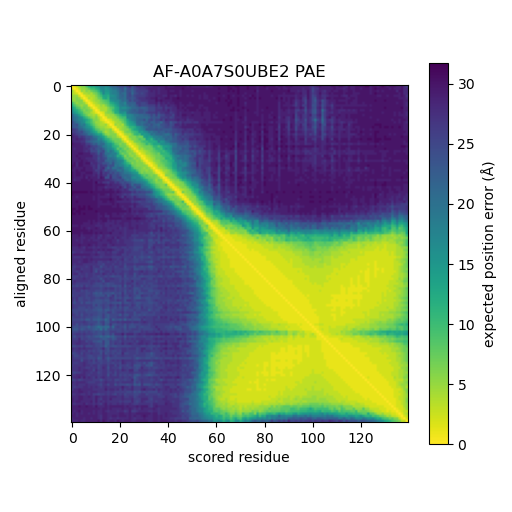.50 86 VAL A N 1
ATOM 684 C CA . VAL A 1 86 ? -7.715 -1.223 0.469 1.00 98.50 86 VAL A CA 1
ATOM 685 C C . VAL A 1 86 ? -8.107 -1.952 1.753 1.00 98.50 86 VAL A C 1
ATOM 687 O O . VAL A 1 86 ? -8.984 -1.468 2.469 1.00 98.50 86 VAL A O 1
ATOM 690 N N . GLU A 1 87 ? -7.427 -3.047 2.093 1.00 98.62 87 GLU A N 1
ATOM 691 C CA . GLU A 1 87 ? -7.694 -3.784 3.336 1.00 98.62 87 GLU A CA 1
ATOM 692 C C . GLU A 1 87 ? -7.366 -2.954 4.585 1.00 98.62 87 GLU A C 1
ATOM 694 O O . GLU A 1 87 ? -8.207 -2.834 5.472 1.00 98.62 87 GLU A O 1
ATOM 699 N N . ILE A 1 88 ? -6.228 -2.249 4.616 1.00 98.50 88 ILE A N 1
ATOM 700 C CA . ILE A 1 88 ? -5.885 -1.355 5.738 1.00 98.50 88 ILE A CA 1
ATOM 701 C C . ILE A 1 88 ? -6.951 -0.269 5.935 1.00 98.50 88 ILE A C 1
ATOM 703 O O . ILE A 1 88 ? -7.248 0.106 7.067 1.00 98.50 88 ILE A O 1
ATOM 707 N N . ASN A 1 89 ? -7.549 0.259 4.863 1.00 98.56 89 ASN A N 1
ATOM 708 C CA . ASN A 1 89 ? -8.638 1.229 5.002 1.00 98.56 89 ASN A CA 1
ATOM 709 C C . ASN A 1 89 ? -9.873 0.613 5.669 1.00 98.56 89 ASN A C 1
ATOM 711 O O . ASN A 1 89 ? -10.471 1.265 6.524 1.00 98.56 89 ASN A O 1
ATOM 715 N N . LYS A 1 90 ? -10.231 -0.629 5.318 1.00 98.69 90 LYS A N 1
ATOM 716 C CA . LYS A 1 90 ? -11.327 -1.355 5.976 1.00 98.69 90 LYS A CA 1
ATOM 717 C C . LYS A 1 90 ? -11.015 -1.583 7.455 1.00 98.69 90 LYS A C 1
ATOM 719 O O . LYS A 1 90 ? -11.868 -1.313 8.302 1.00 98.69 90 LYS A O 1
ATOM 724 N N . ASP A 1 91 ? -9.786 -1.990 7.766 1.00 98.38 91 ASP A N 1
ATOM 725 C CA . ASP A 1 91 ? -9.328 -2.212 9.139 1.00 98.38 91 ASP A CA 1
ATOM 726 C C . ASP A 1 91 ? -9.348 -0.924 9.964 1.00 98.38 91 ASP A C 1
ATOM 728 O O . ASP A 1 91 ? -9.783 -0.940 11.113 1.00 98.38 91 ASP A O 1
ATOM 732 N N . ILE A 1 92 ? -8.944 0.213 9.383 1.00 98.44 92 ILE A N 1
ATOM 733 C CA . ILE A 1 92 ? -9.044 1.529 10.030 1.00 98.44 92 ILE A CA 1
ATOM 734 C C . ILE A 1 92 ? -10.501 1.834 10.372 1.00 98.44 92 ILE A C 1
ATOM 736 O O . ILE A 1 92 ? -10.787 2.153 11.523 1.00 98.44 92 ILE A O 1
ATOM 740 N N . SER A 1 93 ? -11.424 1.693 9.416 1.00 98.19 93 SER A N 1
ATOM 741 C CA . SER A 1 93 ? -12.847 1.955 9.660 1.00 98.19 93 SER A CA 1
ATOM 742 C C . SER A 1 93 ? -13.434 1.039 10.734 1.00 98.19 93 SER A C 1
ATOM 744 O O . SER A 1 93 ? -14.240 1.482 11.551 1.00 98.19 93 SER A O 1
ATOM 746 N N . HIS A 1 94 ? -13.025 -0.231 10.774 1.00 97.75 94 HIS A N 1
ATOM 747 C CA . HIS A 1 94 ? -13.431 -1.150 11.835 1.00 97.75 94 HIS A CA 1
ATOM 748 C C . HIS A 1 94 ? -12.835 -0.748 13.192 1.00 97.75 94 HIS A C 1
ATOM 750 O O . HIS A 1 94 ? -13.530 -0.715 14.205 1.00 97.75 94 HIS A O 1
ATOM 756 N N . CYS A 1 95 ? -11.553 -0.388 13.217 1.00 97.19 95 CYS A N 1
ATOM 757 C CA . CYS A 1 95 ? -10.854 0.009 14.430 1.00 97.19 95 CYS A CA 1
ATOM 758 C C . CYS A 1 95 ? -11.420 1.316 15.011 1.00 97.19 95 CYS A C 1
ATOM 760 O O . CYS A 1 95 ? -11.567 1.426 16.224 1.00 97.19 95 CYS A O 1
ATOM 762 N N . GLU A 1 96 ? -11.842 2.264 14.169 1.00 97.38 96 GLU A N 1
ATOM 763 C CA . GLU A 1 96 ? -12.544 3.485 14.591 1.00 97.38 96 GLU A CA 1
ATOM 764 C C . GLU A 1 96 ? -13.869 3.170 15.303 1.00 97.38 96 GLU A C 1
ATOM 766 O O . GLU A 1 96 ? -14.166 3.757 16.345 1.00 97.38 96 GLU A O 1
ATOM 771 N N . GLN A 1 97 ? -14.626 2.176 14.823 1.00 97.62 97 GLN A N 1
ATOM 772 C CA . GLN A 1 97 ? -15.820 1.695 15.531 1.00 97.62 97 GLN A CA 1
ATOM 773 C C . GLN A 1 97 ? -15.465 1.058 16.880 1.00 97.62 97 GLN A C 1
ATOM 775 O O . GLN A 1 97 ? -16.184 1.244 17.864 1.00 97.62 97 GLN A O 1
ATOM 780 N N . CYS A 1 98 ? -14.358 0.315 16.947 1.00 97.12 98 CYS A N 1
ATOM 781 C CA . CYS A 1 98 ? -13.884 -0.293 18.187 1.00 97.12 98 CYS A CA 1
ATOM 782 C C . CYS A 1 98 ? -13.415 0.749 19.208 1.00 97.12 98 CYS A C 1
ATOM 784 O O . CYS A 1 98 ? -13.714 0.586 20.386 1.00 97.12 98 CYS A O 1
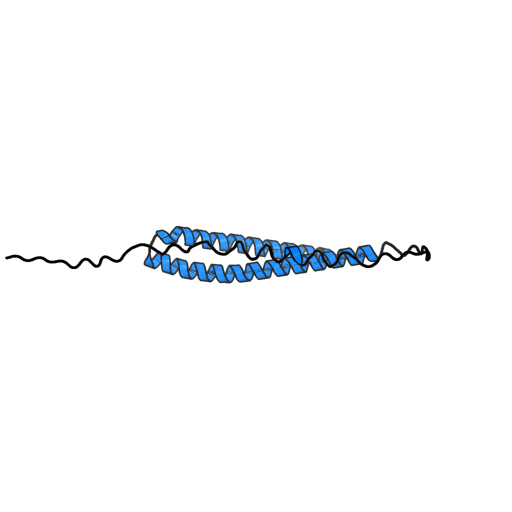ATOM 786 N N . VAL A 1 99 ? -12.767 1.838 18.786 1.00 96.94 99 VAL A N 1
ATOM 787 C CA . VAL A 1 99 ? -12.440 2.966 19.678 1.00 96.94 99 VAL A CA 1
ATOM 788 C C . VAL A 1 99 ? -13.715 3.561 20.274 1.00 96.94 99 VAL A C 1
ATOM 790 O O . VAL A 1 99 ? -13.769 3.806 21.475 1.00 96.94 99 VAL A O 1
ATOM 793 N N . GLY A 1 100 ? -14.777 3.714 19.478 1.00 94.88 100 GLY A N 1
ATOM 794 C CA . GLY A 1 100 ? -16.068 4.181 19.989 1.00 94.88 100 GLY A CA 1
ATOM 795 C C . GLY A 1 100 ? -16.696 3.255 21.042 1.00 94.88 100 GLY A C 1
ATOM 796 O O . GLY A 1 100 ? -17.322 3.735 21.981 1.00 94.88 100 GLY A O 1
ATOM 797 N N . LYS A 1 101 ? -16.525 1.931 20.910 1.00 96.56 101 LYS A N 1
ATOM 798 C CA . LYS A 1 101 ? -17.134 0.926 21.809 1.00 96.56 101 LYS A CA 1
ATOM 799 C C . LYS A 1 101 ? -16.296 0.594 23.042 1.00 96.56 101 LYS A C 1
ATOM 801 O O . LYS A 1 101 ? -16.847 0.326 24.103 1.00 96.56 101 LYS A O 1
ATOM 806 N N . TYR A 1 102 ? -14.980 0.549 22.879 1.00 95.81 102 TYR A N 1
ATOM 807 C CA . TYR A 1 102 ? -14.036 0.011 23.860 1.00 95.81 102 TYR A CA 1
ATOM 808 C C . TYR A 1 102 ? -13.008 1.053 24.324 1.00 95.81 102 TYR A C 1
ATOM 810 O O . TYR A 1 102 ? -12.138 0.742 25.137 1.00 95.81 102 TYR A O 1
ATOM 818 N N . GLY A 1 103 ? -13.101 2.287 23.822 1.00 92.88 103 GLY A N 1
ATOM 819 C CA . GLY A 1 103 ? -12.272 3.410 24.236 1.00 92.88 103 GLY A CA 1
ATOM 820 C C . GLY A 1 103 ? -10.804 3.262 23.842 1.00 92.88 103 GLY A C 1
ATOM 821 O O . GLY A 1 103 ? -10.455 2.770 22.765 1.00 92.88 103 GLY A O 1
ATOM 822 N N . GLU A 1 104 ? -9.932 3.706 24.746 1.00 92.94 104 GLU A N 1
ATOM 823 C CA . GLU A 1 104 ? -8.500 3.900 24.494 1.00 92.94 104 GLU A CA 1
ATOM 824 C C . GLU A 1 104 ? -7.731 2.623 24.147 1.00 92.94 104 GLU A C 1
ATOM 826 O O . GLU A 1 104 ? -6.681 2.698 23.508 1.00 92.94 104 GLU A O 1
ATOM 831 N N . TYR A 1 105 ? -8.265 1.445 24.487 1.00 94.12 105 TYR A N 1
ATOM 832 C CA . TYR A 1 105 ? -7.638 0.162 24.165 1.00 94.12 105 TYR A CA 1
ATOM 833 C C . TYR A 1 105 ? -7.376 -0.005 22.657 1.00 94.12 105 TYR A C 1
ATOM 835 O O . TYR A 1 105 ? -6.382 -0.611 22.257 1.00 94.12 105 TYR A O 1
ATOM 843 N N . PHE A 1 106 ? -8.231 0.579 21.809 1.00 95.31 106 PHE A N 1
ATOM 844 C CA . PHE A 1 106 ? -8.082 0.529 20.351 1.00 95.31 106 PHE A CA 1
ATOM 845 C C . PHE A 1 106 ? -7.382 1.754 19.746 1.00 95.31 106 PHE A C 1
ATOM 847 O O . PHE A 1 106 ? -7.087 1.752 18.550 1.00 95.31 106 PHE A O 1
ATOM 854 N N . SER A 1 107 ? -7.039 2.771 20.544 1.00 94.50 107 SER A N 1
ATOM 855 C CA . SER A 1 107 ? -6.358 3.974 20.047 1.00 94.50 107 SER A CA 1
ATOM 856 C C . SER A 1 107 ? -4.974 3.659 19.476 1.00 94.50 107 SER A C 1
ATOM 858 O O . SER A 1 107 ? -4.625 4.158 18.405 1.00 94.50 107 SER A O 1
ATOM 860 N N . TYR A 1 108 ? -4.197 2.799 20.144 1.00 96.56 108 TYR A N 1
ATOM 861 C CA . TYR A 1 108 ? -2.865 2.410 19.670 1.00 96.56 108 TYR A CA 1
ATOM 862 C C . TYR A 1 108 ? -2.912 1.591 18.363 1.00 96.56 108 TYR A C 1
ATOM 864 O O . TYR A 1 108 ? -2.254 1.995 17.399 1.00 96.56 108 TYR A O 1
ATOM 872 N N . PRO A 1 109 ? -3.714 0.508 18.249 1.00 97.31 109 PRO A N 1
ATOM 873 C CA . PRO A 1 109 ? -3.910 -0.183 16.973 1.00 97.31 109 PRO A CA 1
ATOM 874 C C . PRO A 1 109 ? -4.356 0.746 15.834 1.00 97.31 109 PRO A C 1
ATOM 876 O O . PRO A 1 109 ? -3.820 0.661 14.729 1.00 97.31 109 PRO A O 1
ATOM 879 N N . LEU A 1 110 ? -5.275 1.683 16.101 1.00 97.62 110 LEU A N 1
ATOM 880 C CA . LEU A 1 110 ? -5.738 2.648 15.103 1.00 97.62 110 LEU A CA 1
ATOM 881 C C . LEU A 1 110 ? -4.608 3.566 14.617 1.00 97.62 110 LEU A C 1
ATOM 883 O O . LEU A 1 110 ? -4.466 3.798 13.414 1.00 97.62 110 LEU A O 1
ATOM 887 N N . GLN A 1 111 ? -3.790 4.086 15.536 1.00 98.12 111 GLN A N 1
ATOM 888 C CA . GLN A 1 111 ? -2.617 4.889 15.184 1.00 98.12 111 GLN A CA 1
ATOM 889 C C . GLN A 1 111 ? -1.610 4.080 14.362 1.00 98.12 111 GLN A C 1
ATOM 891 O O . GLN A 1 111 ? -1.113 4.576 13.350 1.00 98.12 111 GLN A O 1
ATOM 896 N N . HIS A 1 112 ? -1.359 2.825 14.742 1.00 98.25 112 HIS A N 1
ATOM 897 C CA . HIS A 1 112 ? -0.473 1.937 13.998 1.00 98.25 112 HIS A CA 1
ATOM 898 C C . HIS A 1 112 ? -0.962 1.706 12.560 1.00 98.25 112 HIS A C 1
ATOM 900 O O . HIS A 1 112 ? -0.177 1.829 11.623 1.00 98.25 112 HIS A O 1
ATOM 906 N N . LEU A 1 113 ? -2.260 1.452 12.357 1.00 98.38 113 LEU A N 1
ATOM 907 C CA . LEU A 1 113 ? -2.834 1.281 11.018 1.00 98.38 113 LEU A CA 1
ATOM 908 C C . LEU A 1 113 ? -2.727 2.556 10.168 1.00 98.38 113 LEU A C 1
ATOM 910 O O . LEU A 1 113 ? -2.401 2.486 8.980 1.00 98.38 113 LEU A O 1
ATOM 914 N N . LYS A 1 114 ? -2.954 3.734 10.766 1.00 98.31 114 LYS A N 1
ATOM 915 C CA . LYS A 1 114 ? -2.786 5.032 10.084 1.00 98.31 114 LYS A CA 1
ATOM 916 C C . LYS A 1 114 ? -1.335 5.257 9.656 1.00 98.31 114 LYS A C 1
ATOM 918 O O . LYS A 1 114 ? -1.090 5.714 8.537 1.00 98.31 114 LYS A O 1
ATOM 923 N N . GLU A 1 115 ? -0.384 4.886 10.506 1.00 98.44 115 GLU A N 1
ATOM 924 C CA . GLU A 1 115 ? 1.037 4.954 10.184 1.00 98.44 115 GLU A CA 1
ATOM 925 C C . GLU A 1 115 ? 1.427 3.957 9.085 1.00 98.44 115 GLU A C 1
ATOM 927 O O . GLU A 1 115 ? 2.075 4.333 8.108 1.00 98.44 115 GLU A O 1
ATOM 932 N N . LEU A 1 116 ? 0.962 2.710 9.177 1.00 98.31 116 LEU A N 1
ATOM 933 C CA . LEU A 1 116 ? 1.221 1.683 8.171 1.00 98.31 116 LEU A CA 1
ATOM 934 C C . LEU A 1 116 ? 0.684 2.102 6.795 1.00 98.31 116 LEU A C 1
ATOM 936 O O . LEU A 1 116 ? 1.387 1.990 5.789 1.00 98.31 116 LEU A O 1
ATOM 940 N N . LYS A 1 117 ? -0.525 2.676 6.747 1.00 98.38 117 LYS A N 1
ATOM 941 C CA . LYS A 1 117 ? -1.100 3.277 5.535 1.00 98.38 117 LYS A CA 1
ATOM 942 C C . LYS A 1 117 ? -0.185 4.353 4.946 1.00 98.38 117 LYS A C 1
ATOM 944 O O . LYS A 1 117 ? 0.025 4.383 3.732 1.00 98.38 117 LYS A O 1
ATOM 949 N N . ARG A 1 118 ? 0.361 5.243 5.783 1.00 98.50 118 ARG A N 1
ATOM 950 C CA . ARG A 1 118 ? 1.288 6.303 5.353 1.00 98.50 118 ARG A CA 1
ATOM 951 C C . ARG A 1 118 ? 2.563 5.712 4.752 1.00 98.50 118 ARG A C 1
ATOM 953 O O . ARG A 1 118 ? 2.957 6.123 3.662 1.00 98.50 118 ARG A O 1
ATOM 960 N N . GLN A 1 119 ? 3.162 4.726 5.416 1.00 98.31 119 GLN A N 1
ATOM 961 C CA . GLN A 1 119 ? 4.382 4.061 4.951 1.00 98.31 119 GLN A CA 1
ATOM 962 C C . GLN A 1 119 ? 4.171 3.351 3.609 1.00 98.31 119 GLN A C 1
ATOM 964 O O . GLN A 1 119 ? 4.959 3.551 2.684 1.00 98.31 119 GLN A O 1
ATOM 969 N N . LYS A 1 120 ? 3.076 2.593 3.457 1.00 97.69 120 LYS A N 1
ATOM 970 C CA . LYS A 1 120 ? 2.761 1.896 2.199 1.00 97.69 120 LYS A CA 1
ATOM 971 C C . LYS A 1 120 ? 2.494 2.859 1.045 1.00 97.69 120 LYS A C 1
ATOM 973 O O . LYS A 1 120 ? 3.020 2.653 -0.045 1.00 97.69 120 LYS A O 1
ATOM 978 N N . LYS A 1 121 ? 1.784 3.968 1.290 1.00 97.94 121 LYS A N 1
ATOM 979 C CA . LYS A 1 121 ? 1.644 5.045 0.292 1.00 97.94 121 LYS A CA 1
ATOM 980 C C . LYS A 1 121 ? 2.991 5.647 -0.112 1.00 97.94 121 LYS A C 1
ATOM 982 O O . LYS A 1 121 ? 3.173 5.972 -1.280 1.00 97.94 121 LYS A O 1
ATOM 987 N N . GLY A 1 122 ? 3.920 5.799 0.833 1.00 97.88 122 GLY A N 1
ATOM 988 C CA . GLY A 1 122 ? 5.295 6.209 0.538 1.00 97.88 122 GLY A CA 1
ATOM 989 C C . GLY A 1 122 ? 5.975 5.240 -0.428 1.00 97.88 122 GLY A C 1
ATOM 990 O O . GLY A 1 122 ? 6.435 5.655 -1.485 1.00 97.88 122 GLY A O 1
ATOM 991 N N . LYS A 1 123 ? 5.921 3.936 -0.132 1.00 97.44 123 LYS A N 1
ATOM 992 C CA . LYS A 1 123 ? 6.506 2.894 -0.989 1.00 97.44 123 LYS A CA 1
ATOM 993 C C . LYS A 1 123 ? 5.885 2.816 -2.380 1.00 97.44 123 LYS A C 1
ATOM 995 O O . LYS A 1 123 ? 6.617 2.623 -3.343 1.00 97.44 123 LYS A O 1
ATOM 1000 N N . MET A 1 124 ? 4.576 3.033 -2.516 1.00 97.56 124 MET A N 1
ATOM 1001 C CA . MET A 1 124 ? 3.952 3.127 -3.843 1.00 97.56 124 MET A CA 1
ATOM 1002 C C . MET A 1 124 ? 4.516 4.290 -4.663 1.00 97.56 124 MET A C 1
ATOM 1004 O O . MET A 1 124 ? 4.788 4.114 -5.846 1.00 97.56 124 MET A O 1
ATOM 1008 N N . LYS A 1 125 ? 4.729 5.462 -4.047 1.00 97.50 125 LYS A N 1
ATOM 1009 C CA . LYS A 1 125 ? 5.349 6.606 -4.737 1.00 97.50 125 LYS A CA 1
ATOM 1010 C C . LYS A 1 125 ? 6.779 6.296 -5.168 1.00 97.50 125 LYS A C 1
ATOM 1012 O O . LYS A 1 125 ? 7.173 6.698 -6.255 1.00 97.50 125 LYS A O 1
ATOM 1017 N N . ASP A 1 126 ? 7.536 5.590 -4.333 1.00 97.00 126 ASP A N 1
ATOM 1018 C CA . ASP A 1 126 ? 8.904 5.184 -4.664 1.00 97.00 126 ASP A CA 1
ATOM 1019 C C . ASP A 1 126 ? 8.928 4.212 -5.857 1.00 97.00 126 ASP A C 1
ATOM 1021 O O . ASP A 1 126 ? 9.765 4.362 -6.742 1.00 97.00 126 ASP A O 1
ATOM 1025 N N . ILE A 1 127 ? 7.986 3.261 -5.922 1.00 95.69 127 ILE A N 1
ATOM 1026 C CA . ILE A 1 127 ? 7.854 2.336 -7.061 1.00 95.69 127 ILE A CA 1
ATOM 1027 C C . ILE A 1 127 ? 7.502 3.086 -8.347 1.00 95.69 127 ILE A C 1
ATOM 1029 O O . ILE A 1 127 ? 8.133 2.838 -9.368 1.00 95.69 127 ILE A O 1
ATOM 1033 N N . ILE A 1 128 ? 6.549 4.024 -8.296 1.00 95.00 128 ILE A N 1
ATOM 1034 C CA . ILE A 1 128 ? 6.169 4.837 -9.463 1.00 95.00 128 ILE A CA 1
ATOM 1035 C C . ILE A 1 128 ? 7.386 5.599 -9.997 1.00 95.00 128 ILE A C 1
ATOM 1037 O O . ILE A 1 128 ? 7.703 5.485 -11.175 1.00 95.00 128 ILE A O 1
ATOM 1041 N N . LYS A 1 129 ? 8.135 6.277 -9.118 1.00 95.56 129 LYS A N 1
ATOM 1042 C CA . LYS A 1 129 ? 9.370 6.979 -9.502 1.00 95.56 129 LYS A CA 1
ATOM 1043 C C . LYS A 1 129 ? 10.416 6.046 -10.106 1.00 95.56 129 LYS A C 1
ATOM 1045 O O . LYS A 1 129 ? 11.116 6.430 -11.036 1.00 95.56 129 LYS A O 1
ATOM 1050 N N . ALA A 1 130 ? 10.555 4.834 -9.566 1.00 93.31 130 ALA A N 1
ATOM 1051 C CA 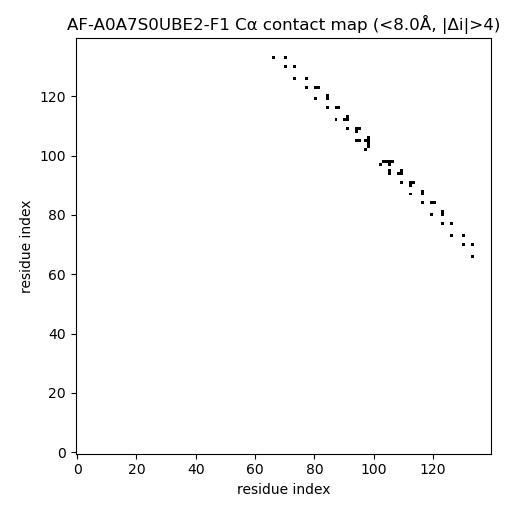. ALA A 1 130 ? 11.475 3.847 -10.116 1.00 93.31 130 ALA A CA 1
ATOM 1052 C C . ALA A 1 130 ? 11.047 3.428 -11.531 1.00 93.31 130 ALA A C 1
ATOM 1054 O O . ALA A 1 130 ? 11.878 3.424 -12.431 1.00 93.31 130 ALA A O 1
ATOM 1055 N N . MET A 1 131 ? 9.759 3.137 -11.742 1.00 93.00 131 MET A N 1
ATOM 1056 C CA . MET A 1 131 ? 9.214 2.795 -13.060 1.00 93.00 131 MET A CA 1
ATOM 1057 C C . MET A 1 131 ? 9.386 3.937 -14.073 1.00 93.00 131 MET A C 1
ATOM 1059 O O . MET A 1 131 ? 9.821 3.686 -15.193 1.00 93.00 131 MET A O 1
ATOM 1063 N N . GLU A 1 132 ? 9.107 5.183 -13.676 1.00 91.56 132 GLU A N 1
ATOM 1064 C CA . GLU A 1 132 ? 9.328 6.382 -14.501 1.00 91.56 132 GLU A CA 1
ATOM 1065 C C . GLU A 1 132 ? 10.805 6.519 -14.892 1.00 91.56 132 GLU A C 1
ATOM 1067 O O . GLU A 1 132 ? 11.122 6.623 -16.073 1.00 91.56 132 GLU A O 1
ATOM 1072 N N . SER A 1 133 ? 11.722 6.393 -13.927 1.00 90.44 133 SER A N 1
ATOM 1073 C CA . SER A 1 133 ? 13.163 6.458 -14.191 1.00 90.44 133 SER A CA 1
ATOM 1074 C C . SER A 1 133 ? 13.644 5.362 -15.149 1.00 90.44 133 SER A C 1
ATOM 1076 O O . SER A 1 133 ? 14.537 5.610 -15.956 1.00 90.44 133 SER A O 1
ATOM 1078 N N . PHE A 1 134 ? 13.077 4.155 -15.086 1.00 86.25 134 PHE A N 1
ATOM 1079 C CA . PHE A 1 134 ? 13.397 3.091 -16.041 1.00 86.25 134 PHE A CA 1
ATOM 1080 C C . PHE A 1 134 ? 12.860 3.383 -17.447 1.00 86.25 134 PHE A C 1
ATOM 1082 O O . PHE A 1 134 ? 13.551 3.091 -18.420 1.00 86.25 134 PHE A O 1
ATOM 1089 N N . ASN A 1 135 ? 11.673 3.984 -17.560 1.00 83.31 135 ASN A N 1
ATOM 1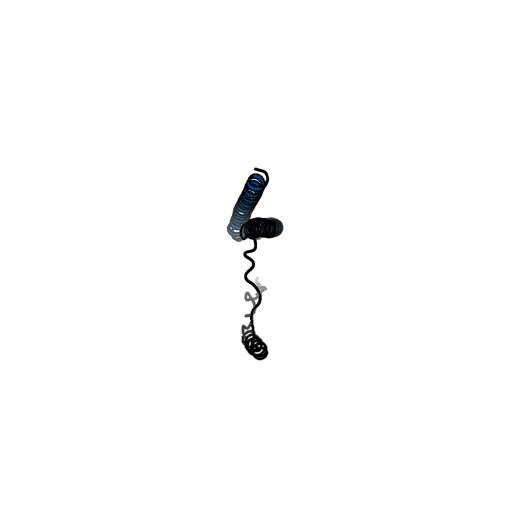090 C CA . ASN A 1 135 ? 11.090 4.371 -18.845 1.00 83.31 135 ASN A CA 1
ATOM 1091 C C . ASN A 1 135 ? 11.852 5.525 -19.513 1.00 83.31 135 ASN A C 1
ATOM 1093 O O . ASN A 1 135 ? 12.065 5.487 -20.722 1.00 83.31 135 ASN A O 1
ATOM 1097 N N . ASP A 1 136 ? 12.322 6.510 -18.746 1.00 84.19 136 ASP A N 1
ATOM 1098 C CA . ASP A 1 136 ? 13.132 7.611 -19.284 1.00 84.19 136 ASP A CA 1
ATOM 1099 C C . ASP A 1 136 ? 14.465 7.100 -19.858 1.00 84.19 136 ASP A C 1
ATOM 1101 O O . ASP A 1 136 ? 14.885 7.513 -20.938 1.00 84.19 136 ASP A O 1
ATOM 1105 N N . ASN A 1 137 ? 15.087 6.122 -19.189 1.00 76.44 137 ASN A N 1
ATOM 1106 C CA . ASN A 1 137 ? 16.307 5.453 -19.660 1.00 76.44 137 ASN A CA 1
ATOM 1107 C C . ASN A 1 137 ? 16.087 4.536 -20.884 1.00 76.44 137 ASN A C 1
ATOM 1109 O O . ASN A 1 137 ? 17.059 4.047 -21.453 1.00 76.44 137 ASN A O 1
ATOM 1113 N N . LEU A 1 138 ? 14.834 4.257 -21.259 1.00 68.44 138 LEU A N 1
ATOM 1114 C CA . LEU A 1 138 ? 14.459 3.459 -22.436 1.00 68.44 138 LEU A CA 1
ATOM 1115 C C . LEU A 1 138 ? 14.219 4.311 -23.687 1.00 68.44 138 LEU A C 1
ATOM 1117 O O . LEU A 1 138 ? 14.306 3.791 -24.799 1.00 68.44 138 LEU A O 1
ATOM 1121 N N . ILE A 1 139 ? 13.839 5.578 -23.498 1.00 62.53 139 ILE A N 1
ATOM 1122 C CA . ILE A 1 139 ? 13.459 6.505 -24.573 1.00 62.53 139 ILE A CA 1
ATOM 1123 C C . ILE A 1 139 ? 14.640 7.410 -24.982 1.00 62.53 139 ILE A C 1
ATOM 1125 O O . ILE A 1 139 ? 14.635 7.927 -26.100 1.00 62.53 139 ILE A O 1
ATOM 1129 N N . GLY A 1 140 ? 15.640 7.587 -24.108 1.00 48.28 140 GLY A N 1
ATOM 1130 C CA . GLY A 1 140 ? 16.913 8.266 -24.408 1.00 48.28 140 GLY A CA 1
ATOM 1131 C C . GLY A 1 140 ? 17.936 7.374 -25.103 1.00 48.28 140 GLY A C 1
ATOM 1132 O O . GLY A 1 140 ? 18.712 7.927 -25.913 1.00 48.28 140 GLY A O 1
#

Organism: Hemiselmis andersenii (NCBI:txid464988)